Protein AF-A0A7S2HIX7-F1 (afdb_monomer_lite)

Foldseek 3Di:
DQQLLVLLVDAQLVLLADDLVCCVPRNPPPLAALVSLVSSLVRHDPHHPPCPVCSVVVSNVVSVVVSVVLVVCVVVVNQDDSHHDDPVCVCVVVDDDDDVPDDDD

Organism: NCBI:txid3111310

Radius of gyration: 16.28 Å; chains: 1; bounding box: 45×39×36 Å

pLDDT: mean 85.02, std 8.06, range [55.94, 92.88]

Structure (mmCIF, N/CA/C/O backbone):
data_AF-A0A7S2HIX7-F1
#
_entry.id   AF-A0A7S2HIX7-F1
#
loop_
_atom_site.group_PDB
_atom_site.id
_atom_site.type_symbol
_atom_site.label_atom_id
_atom_site.label_alt_id
_atom_site.label_comp_id
_atom_site.label_asym_id
_atom_site.label_entity_id
_atom_site.label_seq_id
_atom_site.pdbx_PDB_ins_code
_atom_site.Cartn_x
_atom_site.Cartn_y
_atom_site.Cartn_z
_atom_site.occupancy
_atom_site.B_iso_or_equiv
_atom_site.auth_seq_id
_atom_site.auth_comp_id
_atom_site.auth_asym_id
_atom_site.auth_atom_id
_atom_site.pdbx_PDB_model_num
ATOM 1 N N . GLN A 1 1 ? 13.941 8.922 4.028 1.00 55.94 1 GLN A N 1
ATOM 2 C CA . GLN A 1 1 ? 13.539 7.499 4.143 1.00 55.94 1 GLN A CA 1
ATOM 3 C C . GLN A 1 1 ? 12.054 7.365 3.823 1.00 55.94 1 GLN A C 1
ATOM 5 O O . GLN A 1 1 ? 11.265 8.116 4.388 1.00 55.94 1 GLN A O 1
ATOM 10 N N . LYS A 1 2 ? 11.674 6.435 2.934 1.00 67.75 2 LYS A N 1
ATOM 11 C CA . LYS A 1 2 ? 10.274 6.156 2.563 1.00 67.75 2 LYS A CA 1
ATOM 12 C C . LYS A 1 2 ? 9.562 5.415 3.708 1.00 67.75 2 LYS A C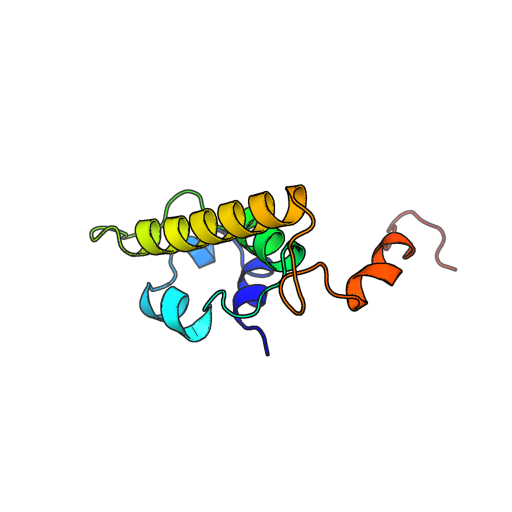 1
ATOM 14 O O . LYS A 1 2 ? 9.573 4.190 3.770 1.00 67.75 2 LYS A O 1
ATOM 19 N N . LYS A 1 3 ? 8.986 6.156 4.662 1.00 76.62 3 LYS A N 1
ATOM 20 C CA . LYS A 1 3 ? 8.350 5.586 5.867 1.00 76.62 3 LYS A CA 1
ATOM 21 C C . LYS A 1 3 ? 7.121 4.721 5.559 1.00 76.62 3 LYS A C 1
ATOM 23 O O . LYS A 1 3 ? 6.853 3.801 6.318 1.00 76.62 3 LYS A O 1
ATOM 28 N N . ALA A 1 4 ? 6.429 4.940 4.438 1.00 83.25 4 ALA A N 1
ATOM 29 C CA . ALA A 1 4 ? 5.315 4.092 4.004 1.00 83.25 4 ALA A CA 1
ATOM 30 C C . ALA A 1 4 ? 5.708 2.615 3.821 1.00 83.25 4 ALA A C 1
ATOM 32 O O . ALA A 1 4 ? 4.920 1.735 4.149 1.00 83.25 4 ALA A O 1
ATOM 33 N N . LEU A 1 5 ? 6.950 2.325 3.411 1.00 86.19 5 LEU A N 1
ATOM 34 C CA . LEU A 1 5 ? 7.440 0.947 3.295 1.00 86.19 5 LEU A CA 1
ATOM 35 C C . LEU A 1 5 ? 7.530 0.224 4.635 1.00 86.19 5 LEU A C 1
ATOM 37 O O . LEU A 1 5 ? 7.554 -0.995 4.659 1.00 86.19 5 LEU A O 1
ATOM 41 N N . TRP A 1 6 ? 7.537 0.933 5.763 1.00 87.81 6 TRP A N 1
ATOM 42 C CA . TRP A 1 6 ? 7.473 0.269 7.063 1.00 87.81 6 TRP A CA 1
ATOM 43 C C . TRP A 1 6 ? 6.144 -0.440 7.282 1.00 87.81 6 TRP A C 1
ATOM 45 O O . TRP A 1 6 ? 6.112 -1.402 8.042 1.00 87.81 6 TRP A O 1
ATOM 55 N N . LEU A 1 7 ? 5.075 -0.021 6.594 1.00 88.62 7 LEU A N 1
ATOM 56 C CA . LEU A 1 7 ? 3.794 -0.710 6.673 1.00 88.62 7 LEU A CA 1
ATOM 57 C C . LEU A 1 7 ? 3.925 -2.175 6.263 1.00 88.62 7 LEU A C 1
ATOM 59 O O . LEU A 1 7 ? 3.261 -2.987 6.877 1.00 88.62 7 LEU A O 1
ATOM 63 N N . ILE A 1 8 ? 4.819 -2.546 5.335 1.00 90.56 8 ILE A N 1
ATOM 64 C CA . ILE A 1 8 ? 4.997 -3.951 4.906 1.00 90.56 8 ILE A CA 1
ATOM 65 C C . ILE A 1 8 ? 5.597 -4.848 6.001 1.00 90.56 8 ILE A C 1
ATOM 67 O O . ILE A 1 8 ? 5.540 -6.066 5.900 1.00 90.56 8 ILE A O 1
ATOM 71 N N . ARG A 1 9 ? 6.208 -4.251 7.033 1.00 88.44 9 ARG A N 1
ATOM 72 C CA . ARG A 1 9 ? 6.834 -4.964 8.159 1.00 88.44 9 ARG A CA 1
ATOM 73 C C . ARG A 1 9 ? 5.934 -5.023 9.389 1.00 88.44 9 ARG A C 1
ATOM 75 O O . ARG A 1 9 ? 6.284 -5.663 10.373 1.00 88.44 9 ARG A O 1
ATOM 82 N N . ILE A 1 10 ? 4.818 -4.299 9.366 1.00 89.81 10 ILE A N 1
ATOM 83 C CA . ILE A 1 10 ? 3.883 -4.200 10.481 1.00 89.81 10 ILE A CA 1
ATOM 84 C C . ILE A 1 10 ? 2.725 -5.160 10.200 1.00 89.81 10 ILE A C 1
ATOM 86 O O . ILE A 1 10 ? 2.212 -5.211 9.085 1.00 89.81 10 ILE A O 1
ATOM 90 N N . GLY A 1 11 ? 2.302 -5.927 11.206 1.00 90.50 11 GLY A N 1
ATOM 91 C CA . GLY A 1 11 ? 1.159 -6.829 11.066 1.00 90.50 11 GLY A CA 1
ATOM 92 C C . GLY A 1 11 ? -0.134 -6.069 10.761 1.00 90.50 11 GLY A C 1
ATOM 93 O O . GLY A 1 11 ? -0.353 -4.965 11.272 1.00 90.50 11 GLY A O 1
ATOM 94 N N . GLN A 1 12 ? -1.016 -6.672 9.961 1.00 91.56 12 GLN A N 1
ATOM 95 C CA . GLN A 1 12 ? -2.269 -6.041 9.541 1.00 91.56 12 GLN A CA 1
ATOM 96 C C . GLN A 1 12 ? -3.109 -5.558 10.731 1.00 91.56 12 GLN A C 1
ATOM 98 O O . GLN A 1 12 ? -3.640 -4.454 10.677 1.00 91.56 12 GLN A O 1
ATOM 103 N N . ASP A 1 13 ? -3.175 -6.313 11.833 1.00 91.31 13 ASP A N 1
ATOM 104 C CA . ASP A 1 13 ? -3.942 -5.926 13.028 1.00 91.31 13 ASP A CA 1
ATOM 105 C C . ASP A 1 13 ? -3.418 -4.662 13.712 1.00 91.31 13 ASP A C 1
ATOM 107 O O . ASP A 1 13 ? -4.196 -3.863 14.233 1.00 91.31 13 ASP A O 1
ATOM 111 N N . SER A 1 14 ? -2.107 -4.428 13.673 1.00 91.38 14 SER A N 1
ATOM 112 C CA . SER A 1 14 ? -1.539 -3.167 14.147 1.00 91.38 14 SER A CA 1
ATOM 113 C C . SER A 1 14 ? -1.896 -2.015 13.207 1.00 91.38 14 SER A C 1
ATOM 115 O O . SER A 1 14 ? -2.215 -0.926 13.679 1.00 91.38 14 SER A O 1
ATOM 117 N N . ILE A 1 15 ? -1.907 -2.252 11.889 1.00 90.62 15 ILE A N 1
ATOM 118 C CA . ILE A 1 15 ? -2.306 -1.249 10.887 1.00 90.62 15 ILE A CA 1
ATOM 119 C C . ILE A 1 15 ? -3.789 -0.880 11.041 1.00 90.62 15 ILE A C 1
ATOM 121 O O . ILE A 1 15 ? -4.120 0.305 10.996 1.00 90.62 15 ILE A O 1
ATOM 125 N N . LYS A 1 16 ? -4.677 -1.853 11.303 1.00 92.62 16 LYS A N 1
ATOM 126 C CA . LYS A 1 16 ? -6.118 -1.617 11.540 1.00 92.62 16 LYS A CA 1
ATOM 127 C C . LYS A 1 16 ? -6.367 -0.570 12.626 1.00 92.62 16 LYS A C 1
ATOM 129 O O . LYS A 1 16 ? -7.263 0.265 12.494 1.00 92.62 16 LYS A O 1
ATOM 134 N N . ARG A 1 17 ? -5.546 -0.592 13.678 1.00 91.88 17 ARG A N 1
ATOM 135 C CA . ARG A 1 17 ? -5.664 0.287 14.851 1.00 91.88 17 ARG A CA 1
ATOM 136 C C . ARG A 1 17 ? -4.928 1.617 14.705 1.00 91.88 17 ARG A C 1
ATOM 138 O O . ARG A 1 17 ? -5.103 2.482 15.560 1.00 91.88 17 ARG A O 1
ATOM 145 N N . MET A 1 18 ? -4.137 1.818 13.647 1.00 92.25 18 MET A N 1
ATOM 146 C CA . MET A 1 18 ? -3.401 3.070 13.451 1.00 92.25 18 MET A CA 1
ATOM 147 C C . MET A 1 18 ? -4.341 4.265 13.335 1.00 92.25 18 MET A C 1
ATOM 149 O O . MET A 1 18 ? -5.430 4.184 12.759 1.00 92.25 18 MET A O 1
ATOM 153 N N . HIS A 1 19 ? -3.895 5.400 13.866 1.00 92.06 19 HIS A N 1
ATOM 154 C CA . HIS A 1 19 ? -4.623 6.648 13.748 1.00 92.06 19 HIS A CA 1
ATOM 155 C C . HIS A 1 19 ? -4.505 7.209 12.324 1.00 92.06 19 HIS A C 1
ATOM 157 O O . HIS A 1 19 ? -3.455 7.123 11.683 1.00 92.06 19 HIS A O 1
ATOM 163 N N . ILE A 1 20 ? -5.571 7.837 11.823 1.00 90.81 20 ILE A N 1
ATOM 164 C CA . ILE A 1 20 ? -5.597 8.381 10.457 1.00 90.81 20 ILE A CA 1
ATOM 165 C C . ILE A 1 20 ? -4.522 9.453 10.220 1.00 90.81 20 ILE A C 1
ATOM 167 O O . ILE A 1 20 ? -3.954 9.532 9.131 1.00 90.81 20 ILE A O 1
ATOM 171 N N . ALA A 1 21 ? -4.195 10.253 11.239 1.00 89.44 21 ALA A N 1
ATOM 172 C CA . ALA A 1 21 ? -3.141 11.262 11.133 1.00 89.44 21 ALA A CA 1
ATOM 173 C C . ALA A 1 21 ? -1.771 10.632 10.831 1.00 89.44 21 ALA A C 1
ATOM 175 O O . ALA A 1 21 ? -1.032 11.164 10.003 1.00 89.44 21 ALA A O 1
ATOM 176 N N . ASP A 1 22 ? -1.457 9.476 11.426 1.00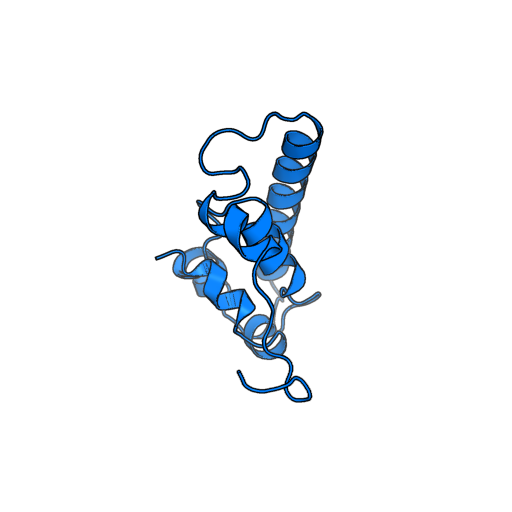 89.44 22 ASP A N 1
ATOM 177 C CA . ASP A 1 22 ? -0.216 8.749 11.149 1.00 89.44 22 ASP A CA 1
ATOM 178 C C . ASP A 1 22 ? -0.207 8.185 9.728 1.00 89.44 22 ASP A C 1
ATOM 180 O O . ASP A 1 22 ? 0.795 8.308 9.022 1.00 89.44 22 ASP A O 1
ATOM 184 N N . LEU A 1 23 ? -1.333 7.617 9.281 1.00 88.44 23 LEU A N 1
ATOM 185 C CA . LEU A 1 23 ? -1.477 7.078 7.924 1.00 88.44 23 LEU A CA 1
ATOM 186 C C . LEU A 1 23 ? -1.275 8.165 6.856 1.00 88.44 23 LEU A C 1
ATOM 188 O O . LEU A 1 23 ? -0.593 7.940 5.857 1.00 88.44 23 LEU A O 1
ATOM 192 N N . ARG A 1 24 ? -1.822 9.367 7.080 1.00 88.00 24 ARG A N 1
ATOM 193 C CA . ARG A 1 24 ? -1.718 10.494 6.138 1.00 88.00 24 ARG A CA 1
ATOM 194 C C . ARG A 1 24 ? -0.361 11.196 6.168 1.00 88.00 24 ARG A C 1
ATOM 196 O O . ARG A 1 24 ? 0.086 11.661 5.126 1.00 88.00 24 ARG A O 1
ATOM 203 N N . SER A 1 25 ? 0.281 11.293 7.333 1.00 86.81 25 SER A N 1
ATOM 204 C CA . SER A 1 25 ? 1.540 12.036 7.490 1.00 86.81 25 SER A CA 1
ATOM 205 C C . SER A 1 25 ? 2.759 11.114 7.466 1.00 86.81 25 SER A C 1
ATOM 207 O O . SER A 1 25 ? 3.534 11.104 6.511 1.00 86.81 25 SER A O 1
ATOM 209 N N . LYS A 1 26 ? 2.926 10.297 8.507 1.00 86.06 26 LYS A N 1
ATOM 210 C CA . LYS A 1 26 ? 4.090 9.437 8.714 1.00 86.06 26 LYS A CA 1
ATOM 211 C C . LYS A 1 26 ? 4.204 8.361 7.642 1.00 86.06 26 LYS A C 1
ATOM 213 O O . LYS A 1 26 ? 5.320 8.063 7.229 1.00 86.06 26 LYS A O 1
ATOM 218 N N . TYR A 1 27 ? 3.083 7.804 7.194 1.00 86.44 27 TYR A N 1
ATOM 219 C CA . TYR A 1 27 ? 3.039 6.727 6.204 1.00 86.44 27 TYR A CA 1
ATOM 220 C C . TYR A 1 27 ? 2.522 7.189 4.835 1.00 86.44 27 TYR A C 1
ATOM 222 O O . TYR A 1 27 ? 1.949 6.401 4.085 1.00 86.44 27 TYR A O 1
ATOM 230 N N . ALA A 1 28 ? 2.757 8.457 4.483 1.00 85.12 28 ALA A N 1
ATOM 231 C CA . ALA A 1 28 ? 2.385 8.992 3.179 1.00 85.12 28 ALA A CA 1
ATOM 232 C C . ALA A 1 28 ? 3.014 8.178 2.029 1.00 85.12 28 ALA A C 1
ATOM 234 O O . ALA A 1 28 ? 4.233 8.015 1.955 1.00 85.12 28 ALA A O 1
ATOM 235 N N . VAL A 1 29 ? 2.182 7.708 1.096 1.00 82.62 29 VAL A N 1
ATOM 236 C CA . VAL A 1 29 ? 2.568 6.858 -0.053 1.00 82.62 29 VAL A CA 1
ATOM 237 C C . VAL A 1 29 ? 3.126 7.658 -1.247 1.00 82.62 29 VAL A C 1
ATOM 239 O O . VAL A 1 29 ? 2.924 7.327 -2.420 1.00 82.62 29 VAL A O 1
ATOM 242 N N . GLN A 1 30 ? 3.782 8.783 -0.971 1.00 83.88 30 GLN A N 1
ATOM 243 C CA . GLN A 1 30 ? 4.398 9.631 -1.992 1.00 83.88 30 GLN A CA 1
ATOM 244 C C . GLN A 1 30 ? 5.808 9.131 -2.329 1.00 83.88 30 GLN A C 1
ATOM 246 O O . GLN A 1 30 ? 6.541 8.683 -1.450 1.00 83.88 30 GLN A O 1
ATOM 251 N N . GLY A 1 31 ? 6.180 9.206 -3.610 1.00 83.31 31 GLY A N 1
ATOM 252 C CA . GLY A 1 31 ? 7.501 8.782 -4.088 1.00 83.31 31 GLY A CA 1
ATOM 253 C C . GLY A 1 31 ? 7.767 7.274 -4.022 1.00 83.31 31 GLY A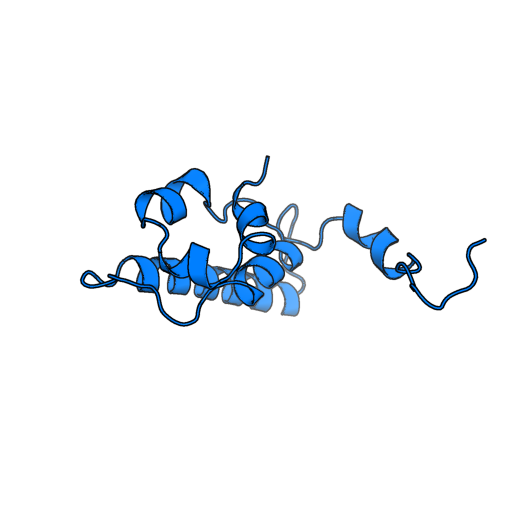 C 1
ATOM 254 O O . GLY A 1 31 ? 8.931 6.882 -4.018 1.00 83.31 31 GLY A O 1
ATOM 255 N N . LEU A 1 32 ? 6.722 6.443 -3.927 1.00 87.06 32 LEU A N 1
ATOM 256 C CA . LEU A 1 32 ? 6.844 4.991 -4.054 1.00 87.06 32 LEU A CA 1
ATOM 257 C C . LEU A 1 32 ? 6.826 4.574 -5.529 1.00 87.06 32 LEU A C 1
ATOM 259 O O . LEU A 1 32 ? 6.052 5.141 -6.304 1.00 87.06 32 LEU A O 1
ATOM 263 N N . ASP A 1 33 ? 7.635 3.582 -5.894 1.00 89.31 33 ASP A N 1
ATOM 264 C CA . ASP A 1 33 ? 7.546 2.942 -7.210 1.00 89.31 33 ASP A CA 1
ATOM 265 C C . ASP A 1 33 ? 6.407 1.914 -7.281 1.00 89.31 33 ASP A C 1
ATOM 267 O O . ASP A 1 33 ? 5.754 1.597 -6.283 1.00 89.31 33 ASP A O 1
ATOM 271 N N . ILE A 1 34 ? 6.139 1.399 -8.481 1.00 88.88 34 ILE A N 1
ATOM 272 C CA . ILE A 1 34 ? 5.046 0.452 -8.719 1.00 88.88 34 ILE A CA 1
ATOM 273 C C . ILE A 1 34 ? 5.153 -0.838 -7.884 1.00 88.88 34 ILE A C 1
ATOM 275 O O . ILE A 1 34 ? 4.133 -1.335 -7.402 1.00 88.88 34 ILE A O 1
ATOM 279 N N . VAL A 1 35 ? 6.358 -1.370 -7.657 1.00 89.81 35 VAL A N 1
ATOM 280 C CA . VAL A 1 35 ? 6.568 -2.589 -6.856 1.00 89.81 35 VAL A CA 1
ATOM 281 C C . VAL A 1 35 ? 6.347 -2.278 -5.379 1.00 89.81 35 VAL A C 1
ATOM 283 O O . VAL A 1 35 ? 5.623 -2.996 -4.690 1.00 89.81 35 VAL A O 1
ATOM 286 N N . GLU A 1 36 ? 6.899 -1.163 -4.908 1.00 90.56 36 GLU A N 1
ATOM 287 C CA . GLU A 1 36 ? 6.706 -0.664 -3.546 1.00 90.56 36 GLU A CA 1
ATOM 288 C C . GLU A 1 36 ? 5.221 -0.397 -3.230 1.00 90.56 36 GLU A C 1
ATOM 290 O O . GLU A 1 36 ? 4.726 -0.792 -2.172 1.00 90.56 36 GLU A O 1
ATOM 295 N N . MET A 1 37 ? 4.482 0.224 -4.154 1.00 91.69 37 MET A N 1
ATOM 296 C CA . MET A 1 37 ? 3.041 0.469 -4.018 1.00 91.69 37 MET A CA 1
ATOM 297 C C . MET A 1 37 ? 2.240 -0.836 -3.945 1.00 91.69 37 MET A C 1
ATOM 299 O O . MET A 1 37 ? 1.335 -0.951 -3.114 1.00 91.69 37 MET A O 1
ATOM 303 N N . ARG A 1 38 ? 2.579 -1.833 -4.776 1.00 92.00 38 ARG A N 1
ATOM 304 C CA . ARG A 1 38 ? 1.969 -3.174 -4.730 1.00 92.00 38 ARG A CA 1
ATOM 305 C C . ARG A 1 38 ? 2.230 -3.862 -3.393 1.00 92.00 38 ARG A C 1
ATOM 307 O O . ARG A 1 38 ? 1.297 -4.409 -2.809 1.00 92.00 38 ARG A O 1
ATOM 314 N N . ALA A 1 39 ? 3.459 -3.783 -2.885 1.00 91.69 39 ALA A N 1
ATOM 315 C CA . ALA A 1 39 ? 3.835 -4.368 -1.601 1.00 91.69 39 ALA A CA 1
ATOM 316 C C . ALA A 1 39 ? 3.071 -3.731 -0.430 1.00 91.69 39 ALA A C 1
ATOM 318 O O . ALA A 1 39 ? 2.560 -4.442 0.434 1.00 91.69 39 ALA A O 1
ATOM 319 N N . VAL A 1 40 ? 2.936 -2.399 -0.421 1.00 91.31 40 VAL A N 1
ATOM 320 C CA . VAL A 1 40 ? 2.116 -1.701 0.581 1.00 91.31 40 VAL A CA 1
ATOM 321 C C . VAL A 1 40 ? 0.668 -2.169 0.494 1.00 91.31 40 VAL A C 1
ATOM 323 O O . VAL A 1 40 ? 0.117 -2.573 1.514 1.00 91.31 40 VAL A O 1
ATOM 326 N N . TYR A 1 41 ? 0.067 -2.171 -0.701 1.00 91.88 41 TYR A N 1
ATOM 327 C CA . TYR A 1 41 ? -1.319 -2.609 -0.895 1.00 91.88 41 TYR A CA 1
ATOM 328 C C . TYR A 1 41 ? -1.564 -4.042 -0.407 1.00 91.88 41 TYR A C 1
ATOM 330 O O . TYR A 1 41 ? -2.546 -4.273 0.298 1.00 91.88 41 TYR A O 1
ATOM 338 N N . ALA A 1 42 ? -0.665 -4.975 -0.729 1.00 91.56 42 ALA A N 1
ATOM 339 C CA . ALA A 1 42 ? -0.771 -6.373 -0.316 1.00 91.56 42 ALA A CA 1
ATOM 340 C C . ALA A 1 42 ? -0.817 -6.544 1.212 1.00 91.56 42 ALA A C 1
ATOM 342 O O . ALA A 1 42 ? -1.438 -7.484 1.704 1.00 91.56 42 ALA A O 1
ATOM 343 N N . ASN A 1 43 ? -0.203 -5.623 1.965 1.00 92.88 43 ASN A N 1
ATOM 344 C CA . ASN A 1 43 ? -0.194 -5.659 3.425 1.00 92.88 43 ASN A CA 1
ATOM 345 C C . ASN A 1 43 ? -1.231 -4.735 4.094 1.00 92.88 43 ASN A C 1
ATOM 347 O O . ASN A 1 43 ? -1.277 -4.656 5.321 1.00 92.88 43 ASN A O 1
ATOM 351 N N . LEU A 1 44 ? -2.072 -4.017 3.341 1.00 91.25 44 LEU A N 1
ATOM 352 C CA . LEU A 1 44 ? -3.122 -3.192 3.945 1.00 91.25 44 LEU A CA 1
ATOM 353 C C . LEU A 1 44 ? -4.309 -4.049 4.410 1.00 91.25 44 LEU A C 1
ATOM 355 O O . LEU A 1 44 ? -4.754 -4.933 3.676 1.00 91.25 44 LEU A O 1
ATOM 359 N N . PRO A 1 45 ? -4.903 -3.747 5.579 1.00 91.56 45 PRO A N 1
ATOM 360 C CA . PRO A 1 45 ? -6.104 -4.436 6.014 1.00 91.56 45 PRO A CA 1
ATOM 361 C C . PRO A 1 45 ? -7.294 -4.095 5.104 1.00 91.56 45 PRO A C 1
ATOM 363 O O . PRO A 1 45 ? -7.362 -3.030 4.480 1.00 91.56 45 PRO A O 1
ATOM 366 N N . THR A 1 46 ? -8.258 -5.010 5.025 1.00 89.12 46 THR A N 1
ATOM 367 C CA . THR A 1 46 ? -9.500 -4.814 4.260 1.00 89.12 46 THR A CA 1
ATOM 368 C C . THR A 1 46 ? -10.458 -3.834 4.937 1.00 89.12 46 THR A C 1
ATOM 370 O O . THR A 1 46 ? -11.155 -3.101 4.240 1.00 89.12 46 THR A O 1
ATOM 373 N N . ALA A 1 47 ? -10.445 -3.780 6.270 1.00 88.75 47 ALA A N 1
ATOM 374 C CA . ALA A 1 47 ? -11.221 -2.865 7.104 1.00 88.75 47 ALA A CA 1
ATOM 375 C C . ALA A 1 47 ? -10.354 -2.331 8.253 1.00 88.75 47 ALA A C 1
ATOM 377 O O . ALA A 1 47 ? -9.425 -3.013 8.681 1.00 88.75 47 ALA A O 1
ATOM 378 N N . PHE A 1 48 ? -10.654 -1.131 8.751 1.00 91.62 48 PHE A N 1
ATOM 379 C CA . PHE A 1 48 ? -9.953 -0.522 9.884 1.00 91.62 48 PHE A CA 1
ATOM 380 C C . PHE A 1 48 ? -10.829 -0.489 11.134 1.00 91.62 48 PHE A C 1
ATOM 382 O O . PHE A 1 48 ? -12.046 -0.328 11.045 1.00 91.62 48 PHE A O 1
ATOM 389 N N . ASP A 1 49 ? -10.189 -0.560 12.299 1.00 90.50 49 ASP A N 1
ATOM 390 C CA . ASP A 1 49 ? -10.875 -0.441 13.582 1.00 90.50 49 ASP A CA 1
ATOM 391 C C . ASP A 1 49 ? -11.216 1.032 13.851 1.00 90.50 49 ASP A C 1
ATOM 393 O O . ASP A 1 49 ? -10.408 1.931 13.579 1.00 90.50 49 ASP A O 1
ATOM 397 N N . ASN A 1 50 ? -12.390 1.277 14.439 1.00 85.69 50 ASN A N 1
ATOM 398 C CA . ASN A 1 50 ? -12.868 2.608 14.837 1.00 85.69 50 ASN A CA 1
ATOM 399 C C . ASN A 1 50 ? -12.907 3.641 13.691 1.00 85.69 50 ASN A C 1
ATOM 401 O O . ASN A 1 50 ? -12.682 4.827 13.919 1.00 85.69 50 ASN A O 1
ATOM 405 N N . ASP A 1 51 ? -13.192 3.210 12.460 1.00 89.12 51 ASP A N 1
ATOM 406 C CA . ASP A 1 51 ? -13.330 4.090 11.287 1.00 89.12 51 ASP A CA 1
ATOM 407 C C . ASP A 1 51 ? -14.756 4.656 11.153 1.00 89.12 51 ASP A C 1
ATOM 409 O O . ASP A 1 51 ? -15.375 4.591 10.095 1.00 89.12 51 ASP A O 1
ATOM 413 N N . GLY A 1 52 ? -15.311 5.180 12.251 1.00 84.19 52 GLY A N 1
ATOM 414 C CA . GLY A 1 52 ? -16.683 5.704 12.276 1.00 84.19 52 GLY A CA 1
ATOM 415 C C . GLY A 1 52 ? -16.898 6.926 11.375 1.00 84.19 52 GLY A C 1
ATOM 416 O O . GLY A 1 52 ? -18.027 7.204 10.984 1.00 84.19 52 GLY A O 1
ATOM 417 N N . ASP A 1 53 ? -15.823 7.636 11.021 1.00 87.50 53 ASP A N 1
ATOM 418 C CA . ASP A 1 53 ? -15.834 8.762 10.083 1.00 87.50 53 ASP A CA 1
ATOM 419 C C . ASP A 1 53 ? -15.421 8.372 8.649 1.00 87.50 53 ASP A C 1
ATOM 421 O O . ASP A 1 53 ? -15.410 9.228 7.764 1.00 87.50 53 ASP A O 1
ATOM 425 N N . GLY A 1 54 ? -15.079 7.098 8.413 1.00 90.06 54 GLY A N 1
ATOM 426 C CA . GLY A 1 54 ? -14.712 6.545 7.107 1.00 90.06 54 GLY A CA 1
ATOM 427 C C . GLY A 1 54 ? -13.387 7.049 6.523 1.00 90.06 54 GLY A C 1
ATOM 428 O O . GLY A 1 54 ? -13.055 6.726 5.378 1.00 90.06 54 GLY A O 1
ATOM 429 N N . LYS A 1 55 ? -12.609 7.857 7.255 1.00 91.31 55 LYS A N 1
ATOM 430 C CA . LYS A 1 55 ? -11.408 8.509 6.705 1.00 91.31 55 LYS A CA 1
ATOM 431 C C . LYS A 1 55 ? -10.259 7.537 6.460 1.00 91.31 55 LYS A C 1
ATOM 433 O O . LYS A 1 55 ? -9.415 7.813 5.599 1.00 91.31 55 LYS A O 1
ATOM 438 N N . LYS A 1 56 ? -10.179 6.429 7.205 1.00 91.81 56 LYS A N 1
ATOM 439 C CA . LYS A 1 56 ? -9.169 5.381 6.977 1.00 91.81 56 LYS A CA 1
ATOM 440 C C . LYS A 1 56 ? -9.515 4.568 5.736 1.00 91.81 56 LYS A C 1
ATOM 442 O O . LYS A 1 56 ? -8.631 4.316 4.914 1.00 91.81 56 LYS A O 1
ATOM 447 N N . GLY A 1 57 ? -10.793 4.237 5.553 1.00 91.31 57 GLY A N 1
ATOM 448 C CA . GLY A 1 57 ? -11.311 3.658 4.318 1.00 91.31 57 GLY A CA 1
ATOM 449 C C . GLY A 1 57 ? -11.045 4.553 3.107 1.00 91.31 57 GLY A C 1
ATOM 450 O O . GLY A 1 57 ? -10.522 4.084 2.096 1.00 91.31 57 GLY A O 1
ATOM 451 N N . GLU A 1 58 ? -11.305 5.857 3.229 1.00 91.81 58 GLU A N 1
ATOM 452 C CA . GLU A 1 58 ? -10.996 6.845 2.191 1.00 91.81 58 GLU A CA 1
ATOM 453 C C . GLU A 1 58 ? -9.498 6.861 1.849 1.00 91.81 58 GLU A C 1
ATOM 455 O O . GLU A 1 58 ? -9.126 6.767 0.680 1.00 91.81 58 GLU A O 1
ATOM 460 N N . TRP A 1 59 ? -8.624 6.907 2.859 1.00 91.81 59 TRP A N 1
ATOM 461 C CA . TRP A 1 59 ? -7.176 6.855 2.653 1.00 91.81 59 TRP A CA 1
ATOM 462 C C . TRP A 1 59 ? -6.746 5.574 1.924 1.00 91.81 59 TRP A C 1
ATOM 464 O O . TRP A 1 59 ? -5.989 5.639 0.956 1.00 91.81 59 TRP A O 1
ATOM 474 N N . ARG A 1 60 ? -7.279 4.410 2.314 1.00 92.19 60 ARG A N 1
ATOM 475 C CA . ARG A 1 60 ? -7.022 3.143 1.612 1.00 92.19 60 ARG A CA 1
ATOM 476 C C . ARG A 1 60 ? -7.481 3.210 0.157 1.00 92.19 60 ARG A C 1
ATOM 478 O O . ARG A 1 60 ? -6.756 2.767 -0.731 1.00 92.19 60 ARG A O 1
ATOM 485 N N . ASN A 1 61 ? -8.650 3.788 -0.103 1.00 91.69 61 ASN A N 1
ATOM 486 C CA . ASN A 1 61 ? -9.161 3.961 -1.460 1.00 91.69 61 ASN A CA 1
ATOM 487 C C . ASN A 1 61 ? -8.267 4.889 -2.293 1.00 91.69 61 ASN A C 1
ATOM 489 O O . ASN A 1 61 ? -8.043 4.601 -3.466 1.00 91.69 61 ASN A O 1
ATOM 493 N N . GLN A 1 62 ? -7.688 5.935 -1.699 1.00 91.38 62 GLN A N 1
ATOM 494 C CA . GLN A 1 62 ? -6.705 6.792 -2.371 1.00 91.38 62 GLN A CA 1
ATOM 495 C C . GLN A 1 62 ? -5.438 6.009 -2.751 1.00 91.38 62 GLN A C 1
ATOM 497 O O . GLN A 1 62 ? -4.964 6.129 -3.882 1.00 91.38 62 GLN A O 1
ATOM 502 N N . VAL A 1 63 ? -4.923 5.154 -1.855 1.00 91.12 63 VAL A N 1
ATOM 503 C CA . VAL A 1 63 ? -3.781 4.267 -2.154 1.00 91.12 63 VAL A CA 1
ATOM 504 C C . VAL A 1 63 ? -4.109 3.328 -3.320 1.00 91.12 63 VAL A C 1
ATOM 506 O O . VAL A 1 63 ? -3.319 3.211 -4.256 1.00 91.12 63 VAL A O 1
ATOM 509 N N . ILE A 1 64 ? -5.291 2.702 -3.300 1.00 92.81 64 ILE A N 1
ATOM 510 C CA . ILE A 1 64 ? -5.752 1.793 -4.362 1.00 92.81 64 ILE A CA 1
ATOM 511 C C . ILE A 1 64 ? -5.920 2.534 -5.687 1.00 92.81 64 ILE A C 1
ATOM 513 O O . ILE A 1 64 ? -5.473 2.044 -6.720 1.00 92.81 64 ILE A O 1
ATOM 517 N N . SER A 1 65 ? -6.556 3.706 -5.671 1.00 92.69 65 SER A N 1
ATOM 518 C CA . SER A 1 65 ? -6.770 4.520 -6.869 1.00 92.69 65 SER A CA 1
ATOM 519 C C . SER A 1 65 ? -5.440 4.900 -7.509 1.00 92.69 65 SER A C 1
ATOM 521 O O . SER A 1 65 ? -5.275 4.751 -8.716 1.00 92.69 65 SER A O 1
ATOM 523 N N . LYS A 1 66 ? -4.464 5.316 -6.695 1.00 90.44 66 LYS A N 1
ATOM 524 C CA . LYS A 1 66 ? -3.116 5.626 -7.168 1.00 90.44 66 LYS A CA 1
ATOM 525 C C . LYS A 1 66 ? -2.419 4.398 -7.758 1.00 90.44 66 LYS A C 1
ATOM 527 O O . LYS A 1 66 ? -1.820 4.493 -8.821 1.00 90.44 66 LYS A O 1
ATOM 532 N N . LEU A 1 67 ? -2.518 3.238 -7.107 1.00 92.00 67 LEU A N 1
ATOM 533 C CA . LEU A 1 67 ? -1.931 2.001 -7.628 1.00 92.00 67 LEU A CA 1
ATOM 534 C C . LEU A 1 67 ? -2.575 1.567 -8.957 1.00 92.00 67 LEU A C 1
ATOM 536 O O . LEU A 1 67 ? -1.871 1.095 -9.850 1.00 92.00 67 LEU A O 1
ATOM 540 N N . LYS A 1 68 ? -3.894 1.739 -9.108 1.00 92.50 68 LYS A N 1
ATOM 541 C CA . LYS A 1 68 ? -4.601 1.477 -10.370 1.00 92.50 68 LYS A CA 1
ATOM 542 C C . LYS A 1 68 ? -4.108 2.390 -11.489 1.00 92.50 68 LYS A C 1
ATOM 544 O O . LYS A 1 68 ? -3.809 1.884 -12.564 1.00 92.50 68 LYS A O 1
ATOM 549 N N . ASP A 1 69 ? -3.973 3.689 -11.220 1.00 90.75 69 ASP A N 1
ATOM 550 C CA . ASP A 1 69 ? -3.427 4.660 -12.176 1.00 90.75 69 ASP A CA 1
ATOM 551 C C . ASP A 1 69 ? -2.005 4.278 -12.612 1.00 90.75 69 ASP A C 1
ATOM 553 O O . ASP A 1 69 ? -1.733 4.119 -13.802 1.00 90.75 69 ASP A O 1
ATOM 557 N N . MET A 1 70 ? -1.122 3.999 -11.647 1.00 89.00 70 MET A N 1
ATOM 558 C CA . MET A 1 70 ? 0.248 3.574 -11.942 1.00 89.00 70 MET A CA 1
ATOM 559 C C . MET A 1 70 ? 0.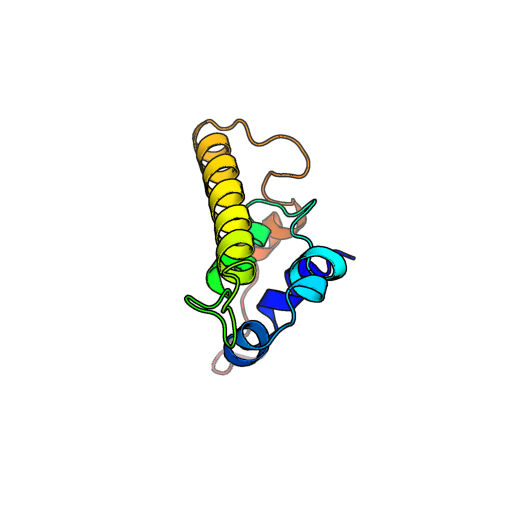290 2.254 -12.725 1.00 89.00 70 MET A C 1
ATOM 561 O O . MET A 1 70 ? 1.117 2.106 -13.617 1.00 89.00 70 MET A O 1
ATOM 565 N N . THR A 1 71 ? -0.606 1.304 -12.436 1.00 89.94 71 THR A N 1
ATOM 566 C CA . THR A 1 71 ? -0.688 0.024 -13.164 1.00 89.94 71 THR A CA 1
ATOM 567 C C . THR A 1 71 ? -1.204 0.212 -14.593 1.00 89.94 71 THR A C 1
ATOM 569 O O . THR A 1 71 ? -0.684 -0.416 -15.510 1.00 89.94 71 THR A O 1
ATOM 572 N N . ALA A 1 72 ? -2.186 1.091 -14.814 1.00 89.00 72 ALA A N 1
ATOM 573 C CA . ALA A 1 72 ? -2.653 1.425 -16.160 1.00 89.00 72 ALA A CA 1
ATOM 574 C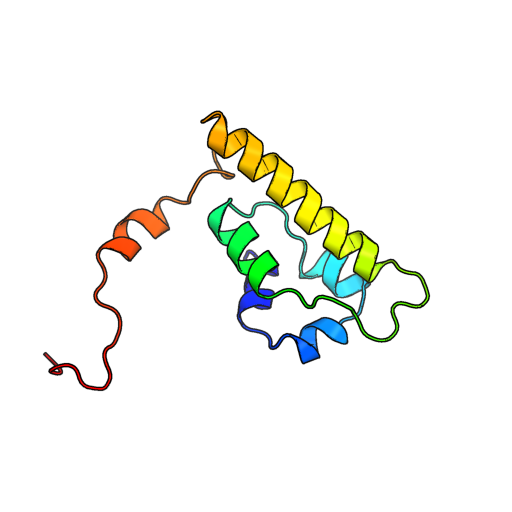 C . ALA A 1 72 ? -1.525 2.065 -16.985 1.00 89.00 72 ALA A C 1
ATOM 576 O O . ALA A 1 72 ? -1.237 1.635 -18.101 1.00 89.00 72 ALA A O 1
ATOM 577 N N . ARG A 1 73 ? -0.793 3.008 -16.382 1.00 86.06 73 ARG A N 1
ATOM 578 C CA . ARG A 1 73 ? 0.385 3.630 -16.999 1.00 86.06 73 ARG A CA 1
ATOM 579 C C . ARG A 1 73 ? 1.522 2.632 -17.239 1.00 86.06 73 ARG A C 1
ATOM 581 O O . ARG A 1 73 ? 2.227 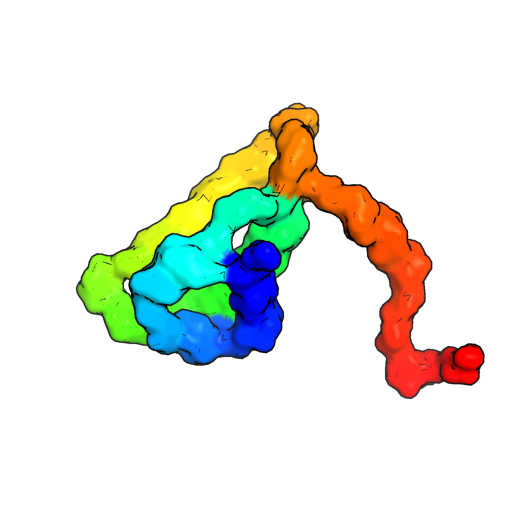2.773 -18.234 1.00 86.06 73 ARG A O 1
ATOM 588 N N . GLU A 1 74 ? 1.704 1.632 -16.372 1.00 87.19 74 GLU A N 1
ATOM 589 C CA . GLU A 1 74 ? 2.665 0.533 -16.577 1.00 87.19 74 GLU A CA 1
ATOM 590 C C . GLU A 1 74 ? 2.299 -0.294 -17.807 1.00 87.19 74 GLU A C 1
ATOM 592 O O . GLU A 1 74 ? 3.162 -0.543 -18.645 1.00 87.19 74 GLU A O 1
ATOM 597 N N . ALA A 1 75 ? 1.023 -0.666 -17.944 1.00 84.56 75 ALA A N 1
ATOM 598 C CA . ALA A 1 75 ? 0.529 -1.432 -19.086 1.00 84.56 75 ALA A CA 1
ATOM 599 C C . ALA A 1 75 ? 0.725 -0.676 -20.411 1.00 84.56 75 ALA A C 1
ATOM 601 O O . ALA A 1 75 ? 1.042 -1.278 -21.434 1.00 84.56 75 ALA A O 1
ATOM 602 N N . GLU A 1 76 ? 0.615 0.652 -20.384 1.00 87.50 76 GLU A N 1
ATOM 603 C CA . GLU A 1 76 ? 0.905 1.524 -21.527 1.00 87.50 76 GLU A CA 1
ATOM 604 C C . GLU A 1 76 ? 2.410 1.823 -21.713 1.00 87.50 76 GLU A C 1
ATOM 606 O O . GLU A 1 76 ? 2.771 2.604 -22.592 1.00 87.50 76 GLU A O 1
ATOM 611 N N . SER A 1 77 ? 3.303 1.239 -20.898 1.00 79.06 77 SER A N 1
ATOM 612 C CA . SER A 1 77 ? 4.750 1.536 -20.863 1.00 79.06 77 SER A CA 1
ATOM 613 C C . SER A 1 77 ? 5.076 3.028 -20.666 1.00 79.06 77 SER A C 1
ATOM 615 O O . SER A 1 77 ? 6.115 3.524 -21.098 1.00 79.06 77 SER A O 1
ATOM 617 N N . ARG A 1 78 ? 4.184 3.759 -19.986 1.00 79.75 78 ARG A N 1
ATOM 618 C CA . ARG A 1 78 ? 4.265 5.202 -19.686 1.00 79.75 78 ARG A CA 1
ATOM 619 C C . ARG A 1 78 ? 4.697 5.503 -18.248 1.00 79.75 78 ARG A C 1
ATOM 621 O O . ARG A 1 78 ? 4.551 6.637 -17.783 1.00 79.75 78 ARG A O 1
ATOM 628 N N . LEU A 1 79 ? 5.197 4.514 -17.507 1.00 73.62 79 LEU A N 1
ATOM 629 C CA . LEU A 1 79 ? 5.831 4.784 -16.217 1.00 73.62 79 LEU A CA 1
ATOM 630 C C . LEU A 1 79 ? 7.182 5.457 -16.455 1.00 73.62 79 LEU A C 1
ATOM 632 O O . LEU A 1 79 ? 8.072 4.885 -17.079 1.00 73.62 79 LEU A O 1
ATOM 636 N N . VAL A 1 80 ? 7.328 6.684 -15.957 1.00 68.38 80 VAL A N 1
ATOM 637 C CA . VAL A 1 80 ? 8.527 7.504 -16.160 1.00 68.38 80 VAL A CA 1
ATOM 638 C C . VAL A 1 80 ? 9.225 7.740 -14.823 1.00 68.38 80 VAL A C 1
ATOM 640 O O . VAL A 1 80 ? 8.589 7.988 -13.799 1.00 68.38 80 VAL A O 1
ATOM 643 N N . GLY A 1 81 ? 10.557 7.696 -14.838 1.00 73.38 81 GLY A N 1
ATOM 644 C CA . GLY A 1 81 ? 11.389 8.141 -13.721 1.00 73.38 81 GLY A CA 1
ATOM 645 C C . GLY A 1 81 ? 11.218 7.299 -12.455 1.00 73.38 81 GLY A C 1
ATOM 646 O O . GLY A 1 81 ? 11.459 6.097 -12.466 1.00 73.38 81 GLY A O 1
ATOM 647 N N . MET A 1 82 ? 10.846 7.954 -11.351 1.00 73.00 82 MET A N 1
ATOM 648 C CA . MET A 1 82 ? 10.786 7.361 -10.006 1.00 73.00 82 MET A CA 1
ATOM 649 C C . MET A 1 82 ? 9.576 6.447 -9.759 1.00 73.00 82 MET A C 1
ATOM 651 O O . MET A 1 82 ? 9.535 5.780 -8.730 1.00 73.00 82 MET A O 1
ATOM 655 N N . GLU A 1 83 ? 8.591 6.428 -10.663 1.00 78.69 83 GLU A N 1
ATOM 656 C CA . GLU A 1 83 ? 7.392 5.584 -10.541 1.00 78.69 83 GLU A CA 1
ATOM 657 C C . GLU A 1 83 ? 7.597 4.176 -11.129 1.00 78.69 83 GLU A C 1
ATOM 659 O O . GLU A 1 83 ? 6.897 3.235 -10.749 1.00 78.69 83 GLU A O 1
ATOM 664 N N . GLY A 1 84 ? 8.556 4.028 -12.050 1.00 80.56 84 GLY A N 1
ATOM 665 C CA . GLY A 1 84 ? 8.934 2.740 -12.631 1.00 80.56 84 GLY A CA 1
ATOM 666 C C . GLY A 1 84 ? 9.691 1.856 -11.640 1.00 80.56 84 GLY A C 1
ATOM 667 O O . GLY A 1 84 ? 10.247 2.353 -10.660 1.00 80.56 84 GLY A O 1
ATOM 668 N N . ARG A 1 85 ? 9.734 0.540 -11.906 1.00 81.56 85 ARG A N 1
ATOM 669 C CA . ARG A 1 85 ? 10.458 -0.429 -11.064 1.00 81.56 85 ARG A CA 1
ATOM 670 C C . ARG A 1 85 ? 11.880 0.071 -10.800 1.00 81.56 85 ARG A C 1
ATOM 672 O O . ARG A 1 85 ? 12.663 0.269 -11.730 1.00 81.56 85 ARG A O 1
ATOM 679 N N . HIS A 1 86 ? 12.207 0.276 -9.525 1.00 81.69 86 HIS A N 1
ATOM 680 C CA . HIS A 1 86 ? 13.503 0.816 -9.141 1.00 81.69 86 HIS A CA 1
ATOM 681 C C . HIS A 1 86 ? 14.637 -0.141 -9.547 1.00 81.69 86 HIS A C 1
ATOM 683 O O . HIS A 1 86 ? 14.549 -1.347 -9.315 1.00 81.69 86 HIS A O 1
ATOM 689 N N . LYS A 1 87 ? 15.738 0.394 -10.098 1.00 80.19 87 LYS A N 1
ATOM 690 C CA . LYS A 1 87 ? 16.885 -0.404 -10.590 1.00 80.19 87 LYS A CA 1
ATOM 691 C C . LYS A 1 87 ? 17.498 -1.326 -9.535 1.00 80.19 87 LYS A C 1
ATOM 693 O O . LYS A 1 87 ? 18.019 -2.381 -9.865 1.00 80.19 87 LYS A O 1
ATOM 698 N N . ALA A 1 88 ? 17.401 -0.952 -8.259 1.00 78.19 88 ALA A N 1
ATOM 699 C CA . ALA A 1 88 ? 17.855 -1.792 -7.146 1.00 78.19 88 ALA A CA 1
ATOM 700 C C . ALA A 1 88 ? 17.170 -3.172 -7.099 1.00 78.19 88 ALA A C 1
ATOM 702 O O . ALA A 1 88 ? 17.708 -4.090 -6.493 1.00 78.19 88 ALA A O 1
ATOM 703 N N . TYR A 1 89 ? 16.007 -3.329 -7.738 1.00 76.06 89 TYR A N 1
ATOM 704 C CA . TYR A 1 89 ? 15.299 -4.602 -7.826 1.00 76.06 89 TYR A CA 1
ATOM 705 C C . TYR A 1 89 ? 15.722 -5.473 -9.014 1.00 76.06 89 TYR A C 1
ATOM 707 O O . TYR A 1 89 ? 15.236 -6.594 -9.107 1.00 76.06 89 TYR A O 1
ATOM 715 N N . GLU A 1 90 ? 16.581 -4.997 -9.921 1.00 78.94 90 GLU A N 1
ATOM 716 C CA . GLU A 1 90 ? 17.021 -5.757 -11.105 1.00 78.94 90 GLU A CA 1
ATOM 717 C C . GLU A 1 90 ? 17.890 -6.967 -10.727 1.00 78.94 90 GLU A C 1
ATOM 719 O O . GLU A 1 90 ? 17.850 -8.013 -11.370 1.00 78.94 90 GLU A O 1
ATOM 724 N N . THR A 1 91 ? 18.665 -6.843 -9.651 1.00 76.88 91 THR A N 1
ATOM 725 C CA . THR A 1 91 ? 19.546 -7.909 -9.163 1.00 76.88 91 THR A CA 1
ATOM 726 C C . THR A 1 91 ? 18.836 -8.894 -8.238 1.00 76.88 91 THR A C 1
ATOM 728 O O . THR A 1 91 ? 19.350 -9.990 -8.036 1.00 76.88 91 THR A O 1
ATOM 731 N N . VAL A 1 92 ? 17.660 -8.540 -7.705 1.00 72.50 92 VAL A N 1
ATOM 732 C CA . VAL A 1 92 ? 16.904 -9.371 -6.750 1.00 72.50 92 VAL A CA 1
ATOM 733 C C . VAL A 1 92 ? 16.375 -10.642 -7.408 1.00 72.50 92 VAL A C 1
ATOM 735 O O . VAL A 1 92 ? 16.452 -11.701 -6.800 1.00 72.50 92 VAL A O 1
ATOM 738 N N . ASP A 1 93 ? 15.933 -10.578 -8.668 1.00 69.88 93 ASP A N 1
ATOM 739 C CA . ASP A 1 93 ? 15.455 -11.762 -9.406 1.00 69.88 93 ASP A CA 1
ATOM 740 C C . ASP A 1 93 ? 16.547 -12.838 -9.590 1.00 69.88 93 ASP A C 1
ATOM 742 O O . ASP A 1 93 ? 16.250 -13.976 -9.941 1.00 69.88 93 ASP A O 1
ATOM 746 N N . LYS A 1 94 ? 17.819 -12.482 -9.367 1.00 72.38 94 LYS A N 1
ATOM 747 C CA . LYS A 1 94 ? 18.980 -13.373 -9.494 1.00 72.38 94 LYS A CA 1
ATOM 748 C C . LYS A 1 94 ? 19.530 -13.836 -8.144 1.00 72.38 94 LYS A C 1
ATOM 750 O O . LYS A 1 94 ? 20.520 -14.562 -8.120 1.00 72.38 94 LYS A O 1
ATOM 755 N N . GLN A 1 95 ? 18.949 -13.388 -7.031 1.00 72.62 95 GLN A N 1
ATOM 756 C CA . GLN A 1 95 ? 19.391 -13.797 -5.704 1.00 72.62 95 GLN A CA 1
ATOM 757 C C . GLN A 1 95 ? 18.764 -15.137 -5.331 1.00 72.62 95 GLN A C 1
ATOM 759 O O . GLN A 1 95 ? 17.550 -15.314 -5.410 1.00 72.62 95 GLN A O 1
ATOM 764 N N . VAL A 1 96 ? 19.606 -16.068 -4.884 1.00 73.12 96 VAL A N 1
ATOM 765 C CA . VAL A 1 96 ? 19.146 -17.280 -4.210 1.00 73.12 96 VAL A CA 1
ATOM 766 C C . VAL A 1 96 ? 18.631 -16.851 -2.840 1.00 73.12 96 VAL A C 1
ATOM 768 O O . VAL A 1 96 ? 19.358 -16.236 -2.056 1.00 73.12 96 VAL A O 1
ATOM 771 N N . LEU A 1 97 ? 17.348 -17.094 -2.585 1.00 76.75 97 LEU A N 1
ATOM 772 C CA . LEU A 1 97 ? 16.763 -16.838 -1.275 1.00 76.75 97 LEU A CA 1
ATOM 773 C C . LEU A 1 97 ? 17.307 -17.852 -0.273 1.00 76.75 97 LEU A C 1
ATOM 775 O O . LEU A 1 97 ? 17.633 -18.978 -0.638 1.00 76.75 97 LEU A O 1
ATOM 779 N N . PHE A 1 98 ? 17.386 -17.437 0.990 1.00 81.25 98 PHE A N 1
ATOM 780 C CA . PHE A 1 98 ? 17.759 -18.330 2.077 1.00 81.25 98 PHE A CA 1
ATOM 781 C C . PHE A 1 98 ? 16.835 -19.553 2.090 1.00 81.25 98 PHE A C 1
ATOM 783 O O . PHE A 1 98 ? 15.625 -19.413 2.287 1.00 81.25 98 PHE A O 1
ATOM 790 N N . ASP A 1 99 ? 17.423 -20.726 1.879 1.00 78.25 99 ASP A N 1
ATOM 791 C CA . ASP A 1 99 ? 16.762 -22.016 2.002 1.00 78.25 99 ASP A CA 1
ATOM 792 C C . ASP A 1 99 ? 17.219 -22.657 3.323 1.00 78.25 99 ASP A C 1
ATOM 794 O O . ASP A 1 99 ? 18.395 -23.008 3.438 1.00 78.25 99 ASP A O 1
ATOM 798 N N . PRO A 1 100 ? 16.343 -22.780 4.339 1.00 82.19 100 PRO A N 1
ATOM 799 C CA . PRO A 1 100 ? 16.715 -23.361 5.630 1.00 82.19 100 PRO A CA 1
ATOM 800 C C . PRO A 1 100 ? 17.144 -24.832 5.530 1.00 82.19 100 PRO A C 1
ATOM 802 O O . PRO A 1 100 ? 17.879 -25.300 6.400 1.00 82.19 100 PRO A O 1
ATOM 805 N N . GLU A 1 101 ? 16.702 -25.525 4.478 1.00 84.81 101 GLU A N 1
ATOM 806 C CA . GLU A 1 101 ? 17.022 -26.925 4.178 1.00 84.81 101 GLU A CA 1
ATOM 807 C C . GLU A 1 101 ? 18.072 -27.050 3.058 1.00 84.81 101 GLU A C 1
ATOM 809 O O . GLU A 1 101 ? 18.478 -28.155 2.690 1.00 84.81 101 GLU A O 1
ATOM 814 N N . GLY A 1 102 ? 18.515 -25.920 2.503 1.00 78.12 102 GLY A N 1
ATOM 815 C CA . GLY A 1 102 ? 19.534 -25.869 1.467 1.00 78.12 102 GLY A CA 1
ATOM 816 C C . GLY A 1 102 ? 20.935 -26.109 2.037 1.00 78.12 102 GLY A C 1
ATOM 817 O O . GLY A 1 102 ? 21.178 -25.894 3.229 1.00 78.12 102 GLY A O 1
ATOM 818 N N . PRO A 1 103 ? 21.896 -26.552 1.209 1.00 69.19 103 PRO A N 1
ATOM 819 C CA . PRO A 1 103 ? 23.283 -26.635 1.641 1.00 69.19 103 PRO A CA 1
ATOM 820 C C . PRO A 1 103 ? 23.788 -25.234 2.017 1.00 69.19 103 PRO A C 1
ATOM 822 O O . PRO A 1 103 ? 23.708 -24.300 1.221 1.00 69.19 103 PRO A O 1
ATOM 825 N N . TYR A 1 104 ? 24.305 -25.093 3.237 1.00 60.03 104 TYR A N 1
ATOM 826 C CA . TYR A 1 104 ? 25.042 -23.902 3.654 1.00 60.03 104 TYR A CA 1
ATOM 827 C C . TYR A 1 104 ? 26.416 -23.944 2.964 1.00 60.03 104 TYR A C 1
ATOM 829 O O . TYR A 1 104 ? 27.274 -24.724 3.380 1.00 60.03 104 TYR A O 1
ATOM 837 N N . GLU A 1 105 ? 26.593 -23.178 1.883 1.00 59.91 105 GLU A N 1
ATOM 838 C CA . GLU A 1 105 ? 27.904 -22.942 1.245 1.00 59.91 105 GLU A CA 1
ATOM 839 C C . GLU A 1 105 ? 28.777 -21.970 2.054 1.00 59.91 105 GLU A C 1
ATOM 841 O O . GLU A 1 105 ? 28.243 -20.951 2.557 1.00 59.91 105 GLU A O 1
#

Secondary structure (DSSP, 8-state):
--GGGGGGGS-HHHHHT--HHHHHTTT--TT--HHHHHHHHHTS-SS-TT-TTSHHHHHHHHHHHHHHHHHHHHHTT---GGGSPPGGGTTGGGPPPP-TTS---

Sequence (105 aa):
QKKALWLIRIGQDSIKRMHIADLRSKYAVQGLDIVEMRAVYANLPTAFDNDGDGKKGEWRNQVISKLKDMTAREAESRLVGMEGRHKAYETVDKQVLFDPEGPYE